Protein AF-A0A0D2MAW8-F1 (afdb_monomer_lite)

Radius of gyration: 18.27 Å; chains: 1; bounding box: 45×29×44 Å

Organism: Hypholoma sublateritium (strain FD-334 SS-4) (NCBI:txid945553)

Sequence (175 aa):
NHPIYQLLKKHWTTTLSINALGRALLVPFVFAPLSPFTEAQITQFVQYEYSNFDWTKMYVPTDLHNCRFPVAELETNPKCHNYGYGRCINLTWNTLRKFVETVLTQHYTGGDAQVCGDPWLAAFCTEMQSPLGGNIAKVPTVTTLAGAIDAMTMCIHIAAPQHTAVNYLQQYYMT

InterPro domains:
  IPR000907 Lipoxygenase [PTHR11771] (2-173)
  IPR013819 Lipoxygenase, C-terminal [PF00305] (2-173)
  IPR013819 Lipoxygenase, C-terminal [PS51393] (1-175)
  IPR036226 Lipoxigenase, C-terminal domain superfamily [SSF48484] (1-174)

Structure (mmCIF, N/CA/C/O backbone):
data_AF-A0A0D2MAW8-F1
#
_entry.id   AF-A0A0D2MAW8-F1
#
loop_
_atom_site.group_PDB
_atom_site.id
_atom_site.type_symbol
_atom_site.label_atom_id
_atom_site.label_alt_id
_atom_site.label_comp_id
_atom_site.label_asym_id
_atom_site.label_entity_id
_atom_site.label_seq_id
_atom_site.pdbx_PDB_ins_code
_atom_site.Cartn_x
_atom_site.Cartn_y
_atom_site.Cartn_z
_atom_site.occupancy
_atom_site.B_iso_or_equiv
_atom_site.auth_seq_id
_atom_site.auth_comp_id
_atom_site.auth_asym_id
_atom_site.auth_atom_id
_atom_site.pdbx_PDB_model_num
ATOM 1 N N . ASN A 1 1 ? 3.679 -6.523 22.678 1.00 87.81 1 ASN A N 1
ATOM 2 C CA . ASN A 1 1 ? 2.585 -7.420 22.225 1.00 87.81 1 ASN A CA 1
ATOM 3 C C . ASN A 1 1 ? 1.450 -6.671 21.529 1.00 87.81 1 ASN A C 1
ATOM 5 O O . ASN A 1 1 ? 0.297 -7.033 21.701 1.00 87.81 1 ASN A O 1
ATOM 9 N N . HIS A 1 2 ? 1.757 -5.656 20.717 1.00 97.44 2 HIS A N 1
ATOM 10 C CA . HIS A 1 2 ? 0.727 -4.877 20.028 1.00 97.44 2 HIS A CA 1
ATOM 11 C C . HIS A 1 2 ? 0.028 -5.720 18.940 1.00 97.44 2 HIS A C 1
ATOM 13 O O . HIS A 1 2 ? 0.744 -6.413 18.207 1.00 97.44 2 HIS A O 1
ATOM 19 N N . PRO A 1 3 ? -1.312 -5.674 18.788 1.00 96.81 3 PRO A N 1
ATOM 20 C CA . PRO A 1 3 ? -2.036 -6.502 17.817 1.00 96.81 3 PRO A CA 1
ATOM 21 C C . PRO A 1 3 ? -1.573 -6.261 16.376 1.00 96.81 3 PRO A C 1
ATOM 23 O O . PRO A 1 3 ? -1.273 -7.213 15.659 1.00 96.81 3 PRO A O 1
ATOM 26 N N . ILE A 1 4 ? -1.384 -4.996 15.986 1.00 97.50 4 ILE A N 1
ATOM 27 C CA . ILE A 1 4 ? -0.863 -4.636 14.656 1.00 97.50 4 ILE A CA 1
ATOM 28 C C . ILE A 1 4 ? 0.533 -5.227 14.404 1.00 97.50 4 ILE A C 1
ATOM 30 O O . ILE A 1 4 ? 0.793 -5.772 13.335 1.00 97.50 4 ILE A O 1
ATOM 34 N N . TYR A 1 5 ? 1.431 -5.199 15.392 1.00 97.69 5 TYR A N 1
ATOM 35 C CA . TYR A 1 5 ? 2.762 -5.791 15.232 1.00 97.69 5 TYR A CA 1
ATOM 36 C C . TYR A 1 5 ? 2.685 -7.312 15.031 1.00 97.69 5 TYR A C 1
ATOM 38 O O . TYR A 1 5 ? 3.380 -7.862 14.178 1.00 97.69 5 TYR A O 1
ATOM 46 N N . GLN A 1 6 ? 1.829 -8.003 15.792 1.00 97.44 6 GLN A N 1
ATOM 47 C CA . GLN A 1 6 ? 1.651 -9.452 15.649 1.00 97.44 6 GLN A CA 1
ATOM 48 C C . GLN A 1 6 ? 1.061 -9.826 14.286 1.00 97.44 6 GLN A C 1
ATOM 50 O O . GLN A 1 6 ? 1.488 -10.827 13.708 1.00 97.44 6 GLN A O 1
ATOM 55 N N . LEU A 1 7 ? 0.134 -9.008 13.780 1.00 97.69 7 LEU A N 1
ATOM 56 C CA . LEU A 1 7 ? -0.455 -9.146 12.452 1.00 97.69 7 LEU A CA 1
ATOM 57 C C . LEU A 1 7 ? 0.605 -8.997 11.350 1.00 97.69 7 LEU A C 1
ATOM 59 O O . LEU A 1 7 ? 0.672 -9.832 10.454 1.00 97.69 7 LEU A O 1
ATOM 63 N N . LEU A 1 8 ? 1.465 -7.975 11.429 1.00 97.62 8 LEU A N 1
ATOM 64 C CA . LEU A 1 8 ? 2.370 -7.621 10.331 1.00 97.62 8 LEU A CA 1
ATOM 65 C C . LEU A 1 8 ? 3.713 -8.357 10.331 1.00 97.62 8 LEU A C 1
ATOM 67 O O . LEU A 1 8 ? 4.239 -8.650 9.260 1.00 97.62 8 LEU A O 1
ATOM 71 N N . LYS A 1 9 ? 4.282 -8.691 11.498 1.00 96.50 9 LYS A N 1
ATOM 72 C CA . LYS A 1 9 ? 5.693 -9.124 11.608 1.00 96.50 9 LYS A CA 1
ATOM 73 C C . LYS A 1 9 ? 6.083 -10.282 10.683 1.00 96.50 9 LYS A C 1
ATOM 75 O O . LYS A 1 9 ? 7.205 -10.318 10.191 1.00 96.50 9 LYS A O 1
ATOM 80 N N . LYS A 1 10 ? 5.172 -11.233 10.439 1.00 95.62 10 LYS A N 1
ATOM 81 C CA . LYS A 1 10 ? 5.455 -12.397 9.586 1.00 95.62 10 LYS A CA 1
ATOM 82 C C . LYS A 1 10 ? 5.596 -12.008 8.114 1.00 95.62 10 LYS A C 1
ATOM 84 O O . LYS A 1 10 ? 6.397 -12.628 7.420 1.00 95.62 10 LYS A O 1
ATOM 89 N N . HIS A 1 11 ? 4.893 -10.967 7.670 1.00 95.94 11 HIS A N 1
ATOM 90 C CA . HIS A 1 11 ? 4.940 -10.464 6.295 1.00 95.94 11 HIS A CA 1
ATOM 91 C C . HIS A 1 11 ? 6.240 -9.719 5.968 1.00 95.94 11 HIS A C 1
ATOM 93 O O . HIS A 1 11 ? 6.522 -9.484 4.801 1.00 95.94 11 HIS A O 1
ATOM 99 N N . TRP A 1 12 ? 7.046 -9.378 6.978 1.00 94.50 12 TRP A N 1
ATOM 100 C CA . TRP A 1 12 ? 8.330 -8.687 6.807 1.00 94.50 12 TRP A CA 1
ATOM 101 C C . TRP A 1 12 ? 9.545 -9.572 7.090 1.00 94.50 12 TRP A C 1
ATOM 103 O O . TRP A 1 12 ? 10.682 -9.095 7.164 1.00 94.50 12 TRP A O 1
ATOM 113 N N . THR A 1 13 ? 9.318 -10.875 7.265 1.00 92.44 13 THR A N 1
ATOM 114 C CA . THR A 1 13 ? 10.396 -11.848 7.447 1.00 92.44 13 THR A CA 1
ATOM 115 C C . THR A 1 13 ? 11.327 -11.769 6.236 1.00 92.44 13 THR A C 1
ATOM 117 O O . THR A 1 13 ? 10.869 -11.872 5.106 1.00 92.44 13 THR A O 1
ATOM 120 N N . THR A 1 14 ? 12.629 -11.569 6.456 1.00 90.69 14 THR A N 1
ATOM 121 C CA . THR A 1 14 ? 13.685 -11.393 5.425 1.00 90.69 14 THR A CA 1
ATOM 122 C C . THR A 1 14 ? 13.643 -10.119 4.563 1.00 90.69 14 THR A C 1
ATOM 124 O O . THR A 1 14 ? 14.603 -9.863 3.831 1.00 90.69 14 THR A O 1
ATOM 127 N N . THR A 1 15 ? 12.622 -9.261 4.680 1.00 93.31 15 THR A N 1
ATOM 128 C CA . THR A 1 15 ? 12.504 -8.043 3.850 1.00 93.31 15 THR A CA 1
ATOM 129 C C . THR A 1 15 ? 13.692 -7.091 4.032 1.00 93.31 15 THR A C 1
ATOM 131 O O . THR A 1 15 ? 14.221 -6.551 3.065 1.00 93.31 15 THR A O 1
ATOM 134 N N . LEU A 1 16 ? 14.185 -6.910 5.261 1.00 92.81 16 LEU A N 1
ATOM 135 C CA . LEU A 1 16 ? 15.322 -6.013 5.510 1.00 92.81 16 LEU A CA 1
ATOM 136 C C . LEU A 1 16 ? 16.629 -6.527 4.895 1.00 92.81 16 LEU A C 1
ATOM 138 O O . LEU A 1 16 ? 17.383 -5.741 4.321 1.00 92.81 16 LEU A O 1
ATOM 142 N N . SER A 1 17 ? 16.888 -7.835 4.981 1.00 92.75 17 SER A N 1
ATOM 143 C CA . SER A 1 17 ? 18.091 -8.440 4.404 1.00 92.75 17 SER A CA 1
ATOM 144 C C . SER A 1 17 ? 18.084 -8.363 2.880 1.00 92.75 17 SER A C 1
ATOM 146 O O . SER A 1 17 ? 19.100 -7.996 2.292 1.00 92.75 17 SER A O 1
ATOM 148 N N . ILE A 1 18 ? 16.942 -8.628 2.233 1.00 91.50 18 ILE A N 1
ATOM 149 C CA . ILE A 1 18 ? 16.863 -8.543 0.770 1.00 91.50 18 ILE A CA 1
ATOM 150 C C . ILE A 1 18 ? 16.935 -7.088 0.284 1.00 91.50 18 ILE A C 1
ATOM 152 O O . ILE A 1 18 ? 17.604 -6.818 -0.708 1.00 91.50 18 ILE A O 1
ATOM 156 N N . ASN A 1 19 ? 16.381 -6.125 1.032 1.00 92.56 19 ASN A N 1
ATOM 157 C CA . ASN A 1 19 ? 16.527 -4.699 0.721 1.00 92.56 19 ASN A CA 1
ATOM 158 C C . ASN A 1 19 ? 17.983 -4.222 0.844 1.00 92.56 19 ASN A C 1
ATOM 160 O O . ASN A 1 19 ? 18.432 -3.395 0.050 1.00 92.56 19 ASN A O 1
ATOM 164 N N . ALA A 1 20 ? 18.733 -4.727 1.830 1.00 93.50 20 ALA A N 1
ATOM 165 C CA . ALA A 1 20 ? 20.159 -4.432 1.960 1.00 93.50 20 ALA A CA 1
ATOM 166 C C . ALA A 1 20 ? 20.958 -4.969 0.761 1.00 93.50 20 ALA A C 1
ATOM 168 O O . ALA A 1 20 ? 21.764 -4.232 0.194 1.00 93.50 20 ALA A O 1
ATOM 169 N N . LEU A 1 21 ? 20.675 -6.203 0.325 1.00 91.75 21 LEU A N 1
ATOM 170 C CA . LEU A 1 21 ? 21.258 -6.776 -0.893 1.00 91.75 21 LEU A CA 1
ATOM 171 C C . LEU A 1 21 ? 20.854 -5.990 -2.148 1.00 91.75 21 LEU A C 1
ATOM 173 O O . LEU A 1 21 ? 21.695 -5.742 -3.005 1.00 91.75 21 LEU A O 1
ATOM 177 N N . GLY A 1 22 ? 19.602 -5.537 -2.242 1.00 89.81 22 GLY A N 1
ATOM 178 C CA . GLY A 1 22 ? 19.127 -4.714 -3.354 1.00 89.81 22 GLY A CA 1
ATOM 179 C C . GLY A 1 22 ? 19.917 -3.412 -3.512 1.00 89.81 22 GLY A C 1
ATOM 180 O O . GLY A 1 22 ? 20.327 -3.075 -4.621 1.00 89.81 22 GLY A O 1
ATOM 181 N N . ARG A 1 23 ? 20.203 -2.721 -2.399 1.00 91.75 23 ARG A N 1
ATOM 182 C CA . ARG A 1 23 ? 21.037 -1.505 -2.401 1.00 91.75 23 ARG A CA 1
ATOM 183 C C . ARG A 1 23 ? 22.501 -1.790 -2.727 1.00 91.75 23 ARG A C 1
ATOM 185 O O . ARG A 1 23 ? 23.112 -1.022 -3.456 1.00 91.75 23 ARG A O 1
ATOM 192 N N . ALA A 1 24 ? 23.062 -2.860 -2.165 1.00 91.12 24 ALA A N 1
ATOM 193 C CA . ALA A 1 24 ? 24.482 -3.169 -2.315 1.00 91.12 24 ALA A CA 1
ATOM 194 C C . ALA A 1 24 ? 24.829 -3.779 -3.681 1.00 91.12 24 ALA A C 1
ATOM 196 O O . ALA A 1 24 ? 25.948 -3.603 -4.152 1.00 91.12 24 ALA A O 1
ATOM 197 N N . LEU A 1 25 ? 23.895 -4.519 -4.288 1.00 90.81 25 LEU A N 1
ATOM 198 C CA . LEU A 1 25 ? 24.153 -5.321 -5.483 1.00 90.81 25 LEU A CA 1
ATOM 199 C C . LEU A 1 25 ? 23.262 -4.945 -6.667 1.00 90.81 25 LEU A C 1
ATOM 201 O O . LEU A 1 25 ? 23.777 -4.609 -7.731 1.00 90.81 25 LEU A O 1
ATOM 205 N N . LEU A 1 26 ? 21.936 -4.996 -6.505 1.00 87.38 26 LEU A N 1
ATOM 206 C CA . LEU A 1 26 ? 21.020 -4.910 -7.649 1.00 87.38 26 LEU A CA 1
ATOM 207 C C . LEU A 1 26 ? 21.069 -3.548 -8.346 1.00 87.38 26 LEU A C 1
ATOM 209 O O . LEU A 1 26 ? 21.195 -3.502 -9.565 1.00 87.38 26 LEU A O 1
ATOM 213 N N . VAL A 1 27 ? 20.986 -2.442 -7.603 1.00 85.19 27 VAL A N 1
ATOM 214 C CA . VAL A 1 27 ? 20.992 -1.096 -8.206 1.00 85.19 27 VAL A CA 1
ATOM 215 C C . VAL A 1 27 ? 22.296 -0.803 -8.967 1.00 85.19 27 VAL A C 1
ATOM 217 O O . VAL A 1 27 ? 22.212 -0.562 -10.175 1.00 85.19 27 VAL A O 1
ATOM 220 N N . PRO A 1 28 ? 23.486 -0.874 -8.340 1.00 86.88 28 PRO A N 1
ATOM 221 C CA . PRO A 1 28 ? 24.727 -0.482 -9.010 1.00 86.88 28 PRO A CA 1
ATOM 222 C C . PRO A 1 28 ? 25.228 -1.498 -10.046 1.00 86.88 28 PRO A C 1
ATOM 224 O O . PRO A 1 28 ? 25.771 -1.098 -11.072 1.00 86.88 28 PRO A O 1
ATOM 227 N N . PHE A 1 29 ? 25.061 -2.806 -9.813 1.00 89.19 29 PHE A N 1
ATOM 228 C CA . PHE A 1 29 ? 25.723 -3.833 -10.634 1.00 89.19 29 PHE A CA 1
ATOM 229 C C . PHE A 1 29 ? 24.788 -4.608 -11.565 1.00 89.19 29 PHE A C 1
ATOM 231 O O . PHE A 1 29 ? 25.279 -5.327 -12.432 1.00 89.19 29 PHE A O 1
ATOM 238 N N . VAL A 1 30 ? 23.466 -4.477 -11.415 1.00 88.06 30 VAL A N 1
ATOM 239 C CA . VAL A 1 30 ? 22.492 -5.142 -12.299 1.00 88.06 30 VAL A CA 1
ATOM 240 C C . VAL A 1 30 ? 21.666 -4.118 -13.066 1.00 88.06 30 VAL A C 1
ATOM 242 O O . VAL A 1 30 ? 21.679 -4.123 -14.292 1.00 88.06 30 VAL A O 1
ATOM 245 N N . PHE A 1 31 ? 20.987 -3.196 -12.381 1.00 85.44 31 PHE A N 1
ATOM 246 C CA . PHE A 1 31 ? 20.115 -2.229 -13.046 1.00 85.44 31 PHE A CA 1
ATOM 247 C C . PHE A 1 31 ? 20.887 -1.160 -13.811 1.00 85.44 31 PHE A C 1
ATOM 249 O O . PHE A 1 31 ? 20.542 -0.901 -14.960 1.00 85.44 31 PHE A O 1
ATOM 256 N N . ALA A 1 32 ? 21.927 -0.557 -13.226 1.00 85.81 32 ALA A N 1
ATOM 257 C CA . ALA A 1 32 ? 22.688 0.478 -13.925 1.00 85.81 32 ALA A CA 1
ATOM 258 C C . ALA A 1 32 ? 23.340 -0.022 -15.235 1.00 85.81 32 ALA A C 1
ATOM 260 O O . ALA A 1 32 ? 23.223 0.682 -16.233 1.00 85.81 32 ALA A O 1
ATOM 261 N N . PRO A 1 33 ? 23.932 -1.234 -15.308 1.00 89.50 33 PRO A N 1
ATOM 262 C CA . PRO A 1 33 ? 24.470 -1.753 -16.570 1.00 89.50 33 PRO A CA 1
ATOM 263 C C . PRO A 1 33 ? 23.416 -2.180 -17.602 1.00 89.50 33 PRO A C 1
ATOM 265 O O . PRO A 1 33 ? 23.702 -2.166 -18.796 1.00 89.50 33 PRO A O 1
ATOM 268 N N . LEU A 1 34 ? 22.222 -2.599 -17.164 1.00 89.75 34 LEU A N 1
ATOM 269 C CA . LEU A 1 34 ? 21.138 -3.051 -18.053 1.00 89.75 34 LEU A CA 1
ATOM 270 C C . LEU A 1 34 ? 20.211 -1.915 -18.508 1.00 89.75 34 LEU A C 1
ATOM 272 O O . LEU A 1 34 ? 19.399 -2.095 -19.415 1.00 89.75 34 LEU A O 1
ATOM 276 N N . SER A 1 35 ? 20.305 -0.757 -17.864 1.00 89.44 35 SER A N 1
ATOM 277 C CA . SER A 1 35 ? 19.483 0.413 -18.137 1.00 89.44 35 SER A CA 1
ATOM 278 C C . SER A 1 35 ? 20.166 1.344 -19.142 1.00 89.44 35 SER A C 1
ATOM 280 O O . SER A 1 35 ? 21.380 1.528 -19.082 1.00 89.44 35 SER A O 1
ATOM 282 N N . PRO A 1 36 ? 19.412 2.019 -20.028 1.00 93.00 36 PRO A N 1
ATOM 283 C CA . PRO A 1 36 ? 19.959 3.103 -20.845 1.00 93.00 36 PRO A CA 1
ATOM 284 C C . PRO A 1 36 ? 20.260 4.378 -20.030 1.00 93.00 36 PRO A C 1
ATOM 286 O O . PRO A 1 36 ? 20.781 5.347 -20.580 1.00 93.00 36 PRO A O 1
ATOM 289 N N . PHE A 1 37 ? 19.902 4.408 -18.741 1.00 92.56 37 PHE A N 1
ATOM 290 C CA . PHE A 1 37 ? 20.096 5.542 -17.840 1.00 92.56 37 PHE A CA 1
ATOM 291 C C . PHE A 1 37 ? 21.334 5.374 -16.960 1.00 92.56 37 PHE A C 1
ATOM 293 O O . PHE A 1 37 ? 21.699 4.266 -16.575 1.00 92.56 37 PHE A O 1
ATOM 300 N N . THR A 1 38 ? 21.935 6.495 -16.560 1.00 91.06 38 THR A N 1
ATOM 301 C CA . THR A 1 38 ? 23.021 6.485 -15.572 1.00 91.06 38 THR A CA 1
ATOM 302 C C . THR A 1 38 ? 22.505 6.100 -14.183 1.00 91.06 38 THR A C 1
ATOM 304 O O . THR A 1 38 ? 21.333 6.302 -13.859 1.00 91.06 38 THR A O 1
ATOM 307 N N . GLU A 1 39 ? 23.389 5.614 -13.310 1.00 89.00 39 GLU A N 1
ATOM 308 C CA . GLU A 1 39 ? 23.045 5.306 -11.913 1.00 89.00 39 GLU A CA 1
ATOM 309 C C . GLU A 1 39 ? 22.430 6.513 -11.178 1.00 89.00 39 GLU A C 1
ATOM 311 O O . GLU A 1 39 ? 21.470 6.365 -10.418 1.00 89.00 39 GLU A O 1
ATOM 316 N N . ALA A 1 40 ? 22.921 7.726 -11.457 1.00 91.56 40 ALA A N 1
ATOM 317 C CA . ALA A 1 40 ? 22.375 8.959 -10.896 1.00 91.56 40 ALA A CA 1
ATOM 318 C C . ALA A 1 40 ? 20.927 9.211 -11.352 1.00 91.56 40 ALA A C 1
ATOM 320 O O . ALA A 1 40 ? 20.083 9.576 -10.536 1.00 91.56 40 ALA A O 1
ATOM 321 N N . GLN A 1 41 ? 20.618 8.967 -12.630 1.00 94.31 41 GLN A N 1
ATOM 322 C CA . GLN A 1 41 ? 19.259 9.096 -13.167 1.00 94.31 41 GLN A CA 1
ATOM 323 C C . GLN A 1 41 ? 18.314 8.033 -12.596 1.00 94.31 41 GLN A C 1
ATOM 325 O O . GLN A 1 41 ? 17.187 8.358 -12.231 1.00 94.31 41 GLN A O 1
ATOM 330 N N . ILE A 1 42 ? 18.774 6.785 -12.461 1.00 92.25 42 ILE A N 1
ATOM 331 C CA . ILE A 1 42 ? 17.999 5.706 -11.825 1.00 92.25 42 ILE A CA 1
ATOM 332 C C . ILE A 1 42 ? 17.691 6.073 -10.372 1.00 92.25 42 ILE A C 1
ATOM 334 O O . ILE A 1 42 ? 16.546 5.980 -9.934 1.00 92.25 42 ILE A O 1
ATOM 338 N N . THR A 1 43 ? 18.695 6.544 -9.632 1.00 91.88 43 THR A N 1
ATOM 339 C CA . THR A 1 43 ? 18.530 6.971 -8.239 1.00 91.88 43 THR A CA 1
ATOM 340 C C . THR A 1 43 ? 17.550 8.136 -8.127 1.00 91.88 43 THR A C 1
ATOM 342 O O . THR A 1 43 ? 16.666 8.107 -7.274 1.00 91.88 43 THR A O 1
ATOM 345 N N . GLN A 1 44 ? 17.654 9.133 -9.011 1.00 95.50 44 GLN A N 1
ATOM 346 C CA . GLN A 1 44 ? 16.726 10.263 -9.057 1.00 95.50 44 GLN A CA 1
ATOM 347 C C . GLN A 1 44 ? 15.291 9.812 -9.354 1.00 95.50 44 GLN A C 1
ATOM 349 O O . GLN A 1 44 ? 14.357 10.299 -8.721 1.00 95.50 44 GLN A O 1
ATOM 354 N N . PHE A 1 45 ? 15.110 8.869 -10.280 1.00 94.62 45 PHE A N 1
ATOM 355 C CA . PHE A 1 45 ? 13.802 8.300 -10.591 1.00 94.62 45 PHE A CA 1
ATOM 356 C C . PHE A 1 45 ? 13.205 7.573 -9.380 1.00 94.62 45 PHE A C 1
ATOM 358 O O . PHE A 1 45 ? 12.080 7.861 -8.985 1.00 94.62 45 PHE A O 1
ATOM 365 N N . VAL A 1 46 ? 13.977 6.705 -8.717 1.00 93.75 46 VAL A N 1
ATOM 366 C CA . VAL A 1 46 ? 13.526 6.001 -7.503 1.00 93.75 46 VAL A CA 1
ATOM 367 C C . VAL A 1 46 ? 13.170 6.985 -6.386 1.00 93.75 46 VAL A C 1
ATOM 369 O O . VAL A 1 46 ? 12.153 6.808 -5.720 1.00 93.75 46 VAL A O 1
ATOM 372 N N . GLN A 1 47 ? 13.969 8.037 -6.188 1.00 95.06 47 GLN A N 1
ATOM 373 C CA . GLN A 1 47 ? 13.666 9.093 -5.217 1.00 95.06 47 GLN A CA 1
ATOM 374 C C . GLN A 1 47 ? 12.372 9.830 -5.566 1.00 95.06 47 GLN A C 1
ATOM 376 O O . GLN A 1 47 ? 11.549 10.061 -4.683 1.00 95.06 47 GLN A O 1
ATOM 381 N N . TYR A 1 48 ? 12.167 10.165 -6.842 1.00 96.75 48 TYR A N 1
ATOM 382 C CA . TYR A 1 48 ? 10.939 10.799 -7.307 1.00 96.75 48 TYR A CA 1
ATOM 383 C C . TYR A 1 48 ? 9.713 9.922 -7.028 1.00 96.75 48 TYR A C 1
ATOM 385 O O . TYR A 1 48 ? 8.750 10.411 -6.438 1.00 96.75 48 TYR A O 1
ATOM 393 N N . GLU A 1 49 ? 9.758 8.637 -7.387 1.00 96.19 49 GLU A N 1
ATOM 394 C CA . GLU A 1 49 ? 8.664 7.693 -7.129 1.00 96.19 49 GLU A CA 1
ATOM 395 C C . GLU A 1 49 ? 8.397 7.542 -5.625 1.00 96.19 49 GLU A C 1
ATOM 397 O O . GLU A 1 49 ? 7.251 7.629 -5.186 1.00 96.19 49 GLU A O 1
ATOM 402 N N . TYR A 1 50 ? 9.450 7.418 -4.808 1.00 95.81 50 TYR A N 1
ATOM 403 C CA . TYR A 1 50 ? 9.329 7.330 -3.351 1.00 95.81 50 TYR A CA 1
ATOM 404 C C . TYR A 1 50 ? 8.658 8.573 -2.750 1.00 95.81 50 TYR A C 1
ATOM 406 O O . TYR A 1 50 ? 7.717 8.458 -1.968 1.00 95.81 50 TYR A O 1
ATOM 414 N N . SER A 1 51 ? 9.106 9.772 -3.136 1.00 95.00 51 SER A N 1
ATOM 415 C CA . SER A 1 51 ? 8.557 11.037 -2.632 1.00 95.00 51 SER A CA 1
ATOM 416 C C . SER A 1 51 ? 7.138 11.325 -3.126 1.00 95.00 51 SER A C 1
ATOM 418 O O . SER A 1 51 ? 6.397 12.058 -2.468 1.00 95.00 51 SER A O 1
ATOM 420 N N . ASN A 1 52 ? 6.738 10.773 -4.275 1.00 95.38 52 ASN A N 1
ATOM 421 C CA . ASN A 1 52 ? 5.404 10.983 -4.833 1.00 95.38 52 ASN A CA 1
ATOM 422 C C . ASN A 1 52 ? 4.395 9.897 -4.458 1.00 95.38 52 ASN A C 1
ATOM 424 O O . ASN A 1 52 ? 3.192 10.159 -4.604 1.00 95.38 52 ASN A O 1
ATOM 428 N N . PHE A 1 53 ? 4.855 8.761 -3.925 1.00 95.62 53 PHE A N 1
ATOM 429 C CA . PHE A 1 53 ? 4.021 7.641 -3.506 1.00 95.62 53 PHE A CA 1
ATOM 430 C C . PHE A 1 53 ? 2.893 8.102 -2.575 1.00 95.62 53 PHE A C 1
ATOM 432 O O . PHE A 1 53 ? 3.115 8.650 -1.494 1.00 95.62 53 PHE A O 1
ATOM 439 N N . ASP A 1 54 ? 1.656 7.895 -3.021 1.00 96.12 54 ASP A N 1
ATOM 440 C CA . ASP A 1 54 ? 0.445 8.284 -2.306 1.00 96.12 54 ASP A CA 1
ATOM 441 C C . ASP A 1 54 ? -0.234 7.031 -1.756 1.00 96.12 54 ASP A C 1
ATOM 443 O O . ASP A 1 54 ? -0.903 6.295 -2.481 1.00 96.12 54 ASP A O 1
ATOM 447 N N . TRP A 1 55 ? -0.029 6.781 -0.462 1.00 95.31 55 TRP A N 1
ATOM 448 C CA . TRP A 1 55 ? -0.365 5.512 0.183 1.00 95.31 55 TRP A CA 1
ATOM 449 C C . TRP A 1 55 ? -1.823 5.101 -0.039 1.00 95.31 55 TRP A C 1
ATOM 451 O O . TRP A 1 55 ? -2.108 3.956 -0.381 1.00 95.31 55 TRP A O 1
ATOM 461 N N . THR A 1 56 ? -2.746 6.052 0.111 1.00 96.31 56 THR A N 1
ATOM 462 C CA . THR A 1 56 ? -4.189 5.793 -0.004 1.00 96.31 56 THR A CA 1
ATOM 463 C C . THR A 1 56 ? -4.670 5.706 -1.449 1.00 96.31 56 THR A C 1
ATOM 465 O O . THR A 1 56 ? -5.598 4.948 -1.742 1.00 96.31 56 THR A O 1
ATOM 468 N N . LYS A 1 57 ? -4.025 6.427 -2.379 1.00 97.19 57 LYS A N 1
ATOM 469 C CA . LYS A 1 57 ? -4.335 6.293 -3.811 1.00 97.19 57 LYS A CA 1
ATOM 470 C C . LYS A 1 57 ? -3.887 4.963 -4.388 1.00 97.19 57 LYS A C 1
ATOM 472 O O . LYS A 1 57 ? -4.492 4.521 -5.356 1.00 97.19 57 LYS A O 1
ATOM 477 N N . MET A 1 58 ? -2.890 4.337 -3.769 1.00 97.44 58 MET A N 1
ATOM 478 C CA . MET A 1 58 ? -2.396 3.018 -4.150 1.00 97.44 58 MET A CA 1
ATOM 479 C C . MET A 1 58 ? -3.180 1.861 -3.512 1.00 97.44 58 MET A C 1
ATOM 481 O O . MET A 1 58 ? -2.873 0.703 -3.783 1.00 97.44 58 MET A O 1
ATOM 485 N N . TYR A 1 59 ? -4.206 2.124 -2.692 1.00 98.44 59 TYR A N 1
ATOM 486 C CA . TYR A 1 59 ? -5.137 1.064 -2.291 1.00 98.44 59 TYR A CA 1
ATOM 487 C C . TYR A 1 59 ? -5.795 0.481 -3.535 1.00 98.44 59 TYR A C 1
ATOM 489 O O . TYR A 1 59 ? -6.282 1.236 -4.372 1.00 98.44 59 TYR A O 1
ATOM 497 N N . VAL A 1 60 ? -5.862 -0.848 -3.636 1.00 98.38 60 VAL A N 1
ATOM 498 C CA . VAL A 1 60 ? -6.283 -1.536 -4.870 1.00 98.38 60 VAL A CA 1
ATOM 499 C C . VAL A 1 60 ? -7.583 -0.979 -5.475 1.00 98.38 60 VAL A C 1
ATOM 501 O O . VAL A 1 60 ? -7.584 -0.688 -6.670 1.00 98.38 60 VAL A O 1
ATOM 504 N N . PRO A 1 61 ? -8.679 -0.761 -4.718 1.00 98.06 61 PRO A N 1
ATOM 505 C CA . PRO A 1 61 ? -9.897 -0.198 -5.301 1.00 98.06 61 PRO A CA 1
ATOM 506 C C . PRO A 1 61 ? -9.708 1.222 -5.853 1.00 98.06 61 PRO A C 1
ATOM 508 O O . PRO A 1 61 ? -10.265 1.559 -6.900 1.00 98.06 61 PRO A O 1
ATOM 511 N N . THR A 1 62 ? -8.920 2.045 -5.158 1.00 98.25 62 THR A N 1
ATOM 512 C CA . THR A 1 62 ? -8.632 3.435 -5.530 1.00 98.25 62 THR A CA 1
ATOM 513 C C . THR A 1 62 ? -7.726 3.501 -6.755 1.00 98.25 62 THR A C 1
ATOM 515 O O . THR A 1 62 ? -8.018 4.249 -7.687 1.00 98.25 62 THR A O 1
ATOM 518 N N . ASP A 1 63 ? -6.669 2.692 -6.780 1.00 98.06 63 ASP A N 1
ATOM 519 C CA . ASP A 1 63 ? -5.722 2.595 -7.889 1.00 98.06 63 ASP A CA 1
ATOM 520 C C . ASP A 1 63 ? -6.436 2.151 -9.170 1.00 98.06 63 ASP A C 1
ATOM 522 O O . ASP A 1 63 ? -6.416 2.850 -10.182 1.00 98.06 63 ASP A O 1
ATOM 526 N N . LEU A 1 64 ? -7.210 1.063 -9.091 1.00 97.94 64 LEU A N 1
ATOM 527 C CA . LEU A 1 64 ? -7.998 0.560 -10.216 1.00 97.94 64 LEU A CA 1
ATOM 528 C C . LEU A 1 64 ? -8.978 1.612 -10.752 1.00 97.94 64 LEU A C 1
ATOM 530 O O . LEU A 1 64 ? -9.066 1.818 -11.966 1.00 97.94 64 LEU A O 1
ATOM 534 N N . HIS A 1 65 ? -9.673 2.331 -9.868 1.00 97.25 65 HIS A N 1
ATOM 535 C CA . HIS A 1 65 ? -10.539 3.437 -10.270 1.00 97.25 65 HIS A CA 1
ATOM 536 C C . HIS A 1 65 ? -9.757 4.555 -10.986 1.00 97.25 65 HIS A C 1
ATOM 538 O O . HIS A 1 65 ? -10.169 5.007 -12.060 1.00 97.25 65 HIS A O 1
ATOM 544 N N . ASN A 1 66 ? -8.617 4.977 -10.434 1.00 97.00 66 ASN A N 1
ATOM 545 C CA . ASN A 1 66 ? -7.774 6.030 -11.008 1.00 97.00 66 ASN A CA 1
ATOM 546 C C . ASN A 1 66 ? -7.201 5.630 -12.376 1.00 97.00 66 ASN A C 1
ATOM 548 O O . ASN A 1 66 ? -7.146 6.458 -13.286 1.00 97.00 66 ASN A O 1
ATOM 552 N N . CYS A 1 67 ? -6.891 4.346 -12.562 1.00 95.00 67 CYS A N 1
ATOM 553 C CA . CYS A 1 67 ? -6.489 3.751 -13.835 1.00 95.00 67 CYS A CA 1
ATOM 554 C C . CYS A 1 67 ? -7.651 3.521 -14.820 1.00 95.00 67 CYS A C 1
ATOM 556 O O . CYS A 1 67 ? -7.432 2.945 -15.882 1.00 95.00 67 CYS A O 1
ATOM 558 N N . ARG A 1 68 ? -8.873 3.989 -14.518 1.00 95.50 68 ARG A N 1
ATOM 559 C CA . ARG A 1 68 ? -10.090 3.859 -15.354 1.00 95.50 68 ARG A CA 1
ATOM 560 C C . ARG A 1 68 ? -10.674 2.438 -15.448 1.00 95.50 68 ARG A C 1
ATOM 562 O O . ARG A 1 68 ? -11.448 2.133 -16.364 1.00 95.50 68 ARG A O 1
ATOM 569 N N . PHE A 1 69 ? -10.401 1.613 -14.439 1.00 96.25 69 PHE A N 1
ATOM 570 C CA . PHE A 1 69 ? -10.957 0.271 -14.2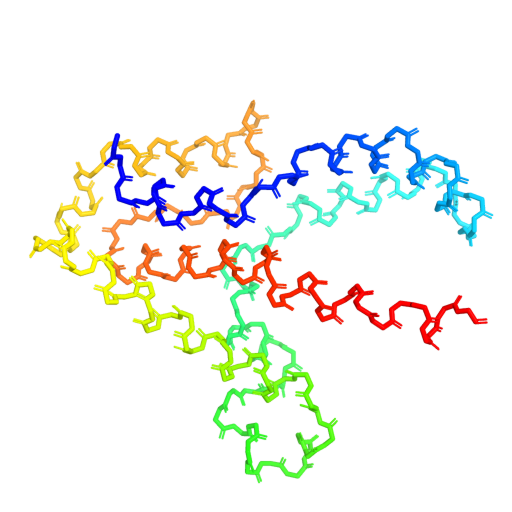35 1.00 96.25 69 PHE A CA 1
ATOM 571 C C . PHE A 1 69 ? -11.727 0.191 -12.904 1.00 96.25 69 PHE A C 1
ATOM 573 O O . PHE A 1 69 ? -11.288 -0.487 -11.978 1.00 96.25 69 PHE A O 1
ATOM 580 N N . PRO A 1 70 ? -12.868 0.888 -12.754 1.00 95.62 70 PRO A N 1
ATOM 581 C CA . PRO A 1 70 ? -13.605 0.885 -11.493 1.00 95.62 70 PRO A CA 1
ATOM 582 C C . PRO A 1 70 ? -14.040 -0.535 -11.102 1.00 95.62 70 PRO A C 1
ATOM 584 O O . PRO A 1 70 ? -14.482 -1.320 -11.942 1.00 95.62 70 PRO A O 1
ATOM 587 N N . VAL A 1 71 ? -13.954 -0.854 -9.807 1.00 96.12 71 VAL A N 1
ATOM 588 C CA . VAL A 1 71 ? -14.157 -2.220 -9.286 1.00 96.12 71 VAL A CA 1
ATOM 589 C C . VAL A 1 71 ? -15.510 -2.837 -9.655 1.00 96.12 71 VAL A C 1
ATOM 591 O O . VAL A 1 71 ? -15.582 -4.036 -9.911 1.00 96.12 71 VAL A O 1
ATOM 594 N N . ALA A 1 72 ? -16.567 -2.023 -9.747 1.00 95.25 72 ALA A N 1
ATOM 595 C CA . ALA A 1 72 ? -17.918 -2.464 -10.108 1.00 95.25 72 ALA A CA 1
ATOM 596 C C . ALA A 1 72 ? -18.036 -2.964 -11.562 1.00 95.25 72 ALA A C 1
ATOM 598 O O . ALA A 1 72 ? -18.965 -3.697 -11.893 1.00 95.25 72 ALA A O 1
ATOM 599 N N . GLU A 1 73 ? -17.095 -2.580 -12.426 1.00 95.81 73 GLU A N 1
ATOM 600 C CA . GLU A 1 73 ? -17.078 -2.932 -13.846 1.00 95.81 73 GLU A CA 1
ATOM 601 C C . GLU A 1 73 ? -16.140 -4.103 -14.165 1.00 95.81 73 GLU A C 1
ATOM 603 O O . GLU A 1 73 ? -16.145 -4.587 -15.295 1.00 95.81 73 GLU A O 1
ATOM 608 N N . LEU A 1 74 ? -15.314 -4.562 -13.216 1.00 94.81 74 LEU A N 1
ATOM 609 C CA . LEU A 1 74 ? -14.262 -5.554 -13.487 1.00 94.81 74 LEU A CA 1
ATOM 610 C C . LEU A 1 74 ? -14.798 -6.890 -14.020 1.00 94.81 74 LEU A C 1
ATOM 612 O O . LEU A 1 74 ? -14.135 -7.524 -14.836 1.00 94.81 74 LEU A O 1
ATOM 616 N N . 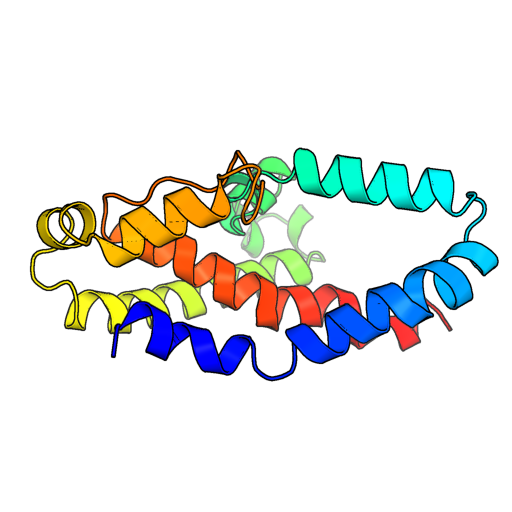GLU A 1 75 ? -15.988 -7.299 -13.577 1.00 92.69 75 GLU A N 1
ATOM 617 C CA . GLU A 1 75 ? -16.611 -8.569 -13.975 1.00 92.69 75 GLU A CA 1
ATOM 618 C C . GLU A 1 75 ? -17.593 -8.426 -15.145 1.00 92.69 75 GLU A C 1
ATOM 620 O O . GLU A 1 75 ? -17.859 -9.393 -15.853 1.00 92.69 75 GLU A O 1
ATOM 625 N N . THR A 1 76 ? -18.155 -7.234 -15.349 1.00 93.75 76 THR A N 1
ATOM 626 C CA . THR A 1 76 ? -19.283 -7.018 -16.271 1.00 93.75 76 THR A CA 1
ATOM 627 C C . THR A 1 76 ? -18.891 -6.267 -17.533 1.00 93.75 76 THR A C 1
ATOM 629 O O . THR A 1 76 ? -19.517 -6.460 -18.574 1.00 93.75 76 THR A O 1
ATOM 632 N N . ASN A 1 77 ? -17.869 -5.412 -17.473 1.00 94.81 77 ASN A N 1
ATOM 633 C CA . ASN A 1 77 ? -17.456 -4.613 -18.614 1.00 94.81 77 ASN A CA 1
ATOM 634 C C . ASN A 1 77 ? -16.531 -5.434 -19.529 1.00 94.81 77 ASN A C 1
ATOM 636 O O . ASN A 1 77 ? -15.455 -5.847 -19.084 1.00 94.81 77 ASN A O 1
ATOM 640 N N . PRO A 1 78 ? -16.873 -5.620 -20.820 1.00 95.12 78 PRO A N 1
ATOM 641 C CA . PRO A 1 78 ? -16.033 -6.354 -21.767 1.00 95.12 78 PRO A CA 1
ATOM 642 C C . PRO A 1 78 ? -14.590 -5.840 -21.857 1.00 95.12 78 PRO A C 1
ATOM 644 O O . PRO A 1 78 ? -13.680 -6.629 -22.106 1.00 95.12 78 PRO A O 1
ATOM 647 N N . LYS A 1 79 ? -14.347 -4.546 -21.584 1.00 93.12 79 LYS A N 1
ATOM 648 C CA . LYS A 1 79 ? -12.989 -3.967 -21.556 1.00 93.12 79 LYS A CA 1
ATOM 649 C C . LYS A 1 79 ? -12.072 -4.642 -20.525 1.00 93.12 79 LYS A C 1
ATOM 651 O O . LYS A 1 79 ? -10.859 -4.653 -20.696 1.00 93.12 79 LYS A O 1
ATOM 656 N N . CYS A 1 80 ? -12.648 -5.184 -19.452 1.00 94.88 80 CYS A N 1
ATOM 657 C CA . CYS A 1 80 ? -11.929 -5.785 -18.332 1.00 94.88 80 CYS A CA 1
ATOM 658 C C . CYS A 1 80 ? -11.683 -7.289 -18.526 1.00 94.88 80 CYS A C 1
ATOM 660 O O . CYS A 1 80 ? -10.980 -7.888 -17.713 1.00 94.88 80 CYS A O 1
ATOM 662 N N . HIS A 1 81 ? -12.226 -7.908 -19.585 1.00 93.38 81 HIS A N 1
ATOM 663 C CA . HIS A 1 81 ? -12.205 -9.364 -19.775 1.00 93.38 81 HIS A CA 1
ATOM 664 C C . HIS A 1 81 ? -10.788 -9.957 -19.712 1.00 93.38 81 HIS A C 1
ATOM 666 O O . HIS A 1 81 ? -10.555 -10.939 -19.008 1.00 93.38 81 HIS A O 1
ATOM 672 N N . ASN A 1 82 ? -9.830 -9.304 -20.376 1.00 95.94 82 ASN A N 1
ATOM 673 C CA . ASN A 1 82 ? -8.429 -9.730 -20.410 1.00 95.94 82 ASN A CA 1
ATOM 674 C C . ASN A 1 82 ? -7.585 -9.145 -19.268 1.00 95.94 82 ASN A C 1
ATOM 676 O O . ASN A 1 82 ? -6.388 -9.418 -19.188 1.00 95.94 82 ASN A O 1
ATOM 680 N N . TYR A 1 83 ? -8.173 -8.347 -18.371 1.00 97.25 83 TYR A N 1
ATOM 681 C CA . TYR A 1 83 ? -7.432 -7.709 -17.289 1.00 97.25 83 TYR A CA 1
ATOM 682 C C . TYR A 1 83 ? -7.347 -8.614 -16.053 1.00 97.25 83 TYR A C 1
ATOM 684 O O . TYR A 1 83 ? -7.903 -8.329 -14.990 1.00 97.25 83 TYR A O 1
ATOM 692 N N . GLY A 1 84 ? -6.635 -9.734 -16.211 1.00 95.81 84 GLY A N 1
ATOM 693 C CA . GLY A 1 84 ? -6.500 -10.764 -15.177 1.00 95.81 84 GLY A CA 1
ATOM 694 C C . GLY A 1 84 ? -5.933 -10.230 -13.860 1.00 95.81 84 GLY A C 1
ATOM 695 O O . GLY A 1 84 ? -6.465 -10.549 -12.799 1.00 95.81 84 GLY A O 1
ATOM 696 N N . TYR A 1 85 ? -4.919 -9.357 -13.919 1.00 97.38 85 TYR A N 1
ATOM 697 C CA . TYR A 1 85 ? -4.368 -8.708 -12.725 1.00 97.38 85 TYR A CA 1
ATOM 698 C C . TYR A 1 85 ? -5.441 -7.921 -11.966 1.00 97.38 85 TYR A C 1
ATOM 700 O O . TYR A 1 85 ? -5.660 -8.204 -10.793 1.00 97.38 85 TYR A O 1
ATOM 708 N N . GLY A 1 86 ? -6.158 -7.001 -12.625 1.00 96.94 86 GLY A N 1
ATOM 709 C CA . GLY A 1 86 ? -7.148 -6.142 -11.967 1.00 96.94 86 GLY A CA 1
ATOM 710 C C . GLY A 1 86 ? -8.255 -6.926 -11.255 1.00 96.94 86 GLY A C 1
ATOM 711 O O . GLY A 1 86 ? -8.599 -6.628 -10.111 1.00 96.94 86 GLY A O 1
ATOM 712 N N . ARG A 1 87 ? -8.763 -7.988 -11.892 1.00 96.38 87 ARG A N 1
ATOM 713 C CA . ARG A 1 87 ? -9.787 -8.871 -11.307 1.00 96.38 87 ARG A CA 1
ATOM 714 C C . ARG A 1 87 ? -9.252 -9.655 -10.104 1.00 96.38 87 ARG A C 1
ATOM 716 O O . ARG A 1 87 ? -9.850 -9.626 -9.026 1.00 96.38 87 ARG A O 1
ATOM 723 N N . CYS A 1 88 ? -8.099 -10.306 -10.258 1.00 97.00 88 CYS A N 1
ATOM 724 C CA . CYS A 1 88 ? -7.496 -11.122 -9.202 1.00 97.00 88 CYS A CA 1
ATOM 725 C C . CYS A 1 88 ? -7.025 -10.285 -8.008 1.00 97.00 88 CYS A C 1
ATOM 727 O O . CYS A 1 88 ? -7.222 -10.683 -6.855 1.00 97.00 88 CYS A O 1
ATOM 729 N N . ILE A 1 89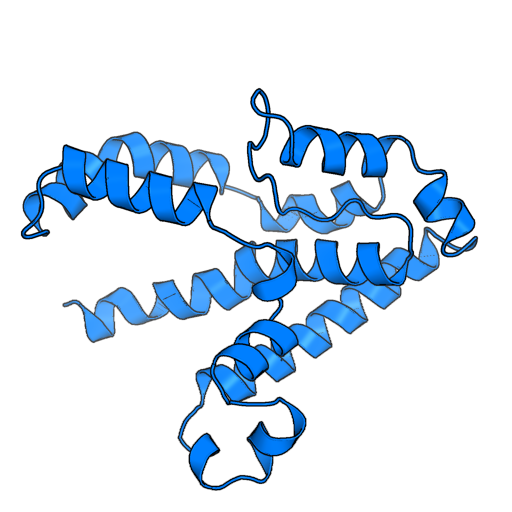 ? -6.417 -9.124 -8.256 1.00 97.81 89 ILE A N 1
ATOM 730 C CA . ILE A 1 89 ? -5.873 -8.283 -7.192 1.00 97.81 89 ILE A CA 1
ATOM 731 C C . ILE A 1 89 ? -6.990 -7.628 -6.377 1.00 97.81 89 ILE A C 1
ATOM 733 O O . ILE A 1 89 ? -6.876 -7.563 -5.155 1.00 97.81 89 ILE A O 1
ATOM 737 N N . ASN A 1 90 ? -8.113 -7.256 -7.007 1.00 97.94 90 ASN A N 1
ATOM 738 C CA . ASN A 1 90 ? -9.306 -6.779 -6.305 1.00 97.94 90 ASN A CA 1
ATOM 739 C C . ASN A 1 90 ? -9.915 -7.866 -5.402 1.00 97.94 90 ASN A C 1
ATOM 741 O O . ASN A 1 90 ? -10.214 -7.612 -4.234 1.00 97.94 90 ASN A O 1
ATOM 745 N N . LEU A 1 91 ? -10.051 -9.102 -5.900 1.00 97.56 91 LEU A N 1
ATOM 746 C CA . LEU A 1 91 ? -10.523 -10.229 -5.085 1.00 97.56 91 LEU A CA 1
ATOM 747 C C . LEU A 1 91 ? -9.590 -10.497 -3.892 1.00 97.56 91 LEU A C 1
ATOM 749 O O . LEU A 1 91 ? -10.046 -10.691 -2.760 1.00 97.56 91 LEU A O 1
ATOM 753 N N . THR A 1 92 ? -8.281 -10.473 -4.141 1.00 98.19 92 THR A N 1
ATOM 754 C CA . THR A 1 92 ? -7.257 -10.682 -3.111 1.00 98.19 92 THR A CA 1
ATOM 755 C C . THR A 1 92 ? -7.298 -9.576 -2.060 1.00 98.19 92 THR A C 1
ATOM 757 O O . THR A 1 92 ? -7.301 -9.874 -0.867 1.00 98.19 92 THR A O 1
ATOM 760 N N . TRP A 1 93 ? -7.400 -8.311 -2.479 1.00 98.56 93 TRP A N 1
ATOM 761 C CA . TRP A 1 93 ? -7.544 -7.164 -1.581 1.00 98.56 93 TRP A CA 1
ATOM 762 C C . TRP A 1 93 ? -8.745 -7.321 -0.650 1.00 98.56 93 TRP A C 1
ATOM 764 O O . TRP A 1 93 ? -8.589 -7.230 0.563 1.00 98.56 93 TRP A O 1
ATOM 774 N N . ASN A 1 94 ? -9.927 -7.625 -1.192 1.00 98.44 94 ASN A N 1
ATOM 775 C CA . ASN A 1 94 ? -11.142 -7.787 -0.388 1.00 98.44 94 ASN A CA 1
ATOM 776 C C . ASN A 1 94 ? -11.025 -8.944 0.616 1.00 98.44 94 ASN A C 1
ATOM 778 O O . ASN A 1 94 ? -11.491 -8.838 1.751 1.00 98.44 94 ASN A O 1
ATOM 782 N N . THR A 1 95 ? -10.355 -10.027 0.221 1.00 98.62 95 THR A N 1
ATOM 783 C CA . THR A 1 95 ? -10.087 -11.172 1.102 1.00 98.62 95 THR A CA 1
ATOM 784 C C . THR A 1 95 ? -9.147 -10.788 2.245 1.00 98.62 95 THR A C 1
ATOM 786 O O . THR A 1 95 ? -9.445 -11.067 3.407 1.00 98.62 95 THR A O 1
ATOM 789 N N . LEU A 1 96 ? -8.042 -10.099 1.937 1.00 98.56 96 LEU A N 1
ATOM 790 C CA . LEU A 1 96 ? -7.101 -9.603 2.943 1.00 98.56 96 LEU A CA 1
ATOM 791 C C . LEU A 1 96 ? -7.768 -8.601 3.882 1.00 98.56 96 LEU A C 1
ATOM 793 O O . LEU A 1 96 ? -7.629 -8.724 5.096 1.00 98.56 96 LEU A O 1
ATOM 797 N N . ARG A 1 97 ? -8.544 -7.663 3.338 1.00 98.69 97 ARG A N 1
ATOM 798 C CA . ARG A 1 97 ? -9.265 -6.661 4.118 1.00 98.69 97 ARG A CA 1
ATOM 799 C C . ARG A 1 97 ? -10.206 -7.304 5.125 1.00 98.69 97 ARG A C 1
ATOM 801 O O . ARG A 1 97 ? -10.182 -6.932 6.292 1.00 98.69 97 ARG A O 1
ATOM 808 N N . LYS A 1 98 ? -10.974 -8.314 4.705 1.00 98.81 98 LYS A N 1
ATOM 809 C CA . LYS A 1 98 ? -11.869 -9.073 5.591 1.00 98.81 98 LYS A CA 1
ATOM 810 C C . LYS A 1 98 ? -11.106 -9.833 6.681 1.00 98.81 98 LYS A C 1
ATOM 812 O O . LYS A 1 98 ? -11.558 -9.895 7.824 1.00 98.81 98 LYS A O 1
ATOM 817 N N . PHE A 1 99 ? -9.949 -10.406 6.350 1.00 98.62 99 PHE A N 1
ATOM 818 C CA . PHE A 1 99 ? -9.074 -11.041 7.337 1.00 98.62 99 PHE A CA 1
ATOM 819 C C . PHE A 1 99 ? -8.568 -10.027 8.374 1.00 98.62 99 PHE A C 1
ATOM 821 O O . PHE A 1 99 ? -8.720 -10.252 9.574 1.00 98.62 99 PHE A O 1
ATOM 828 N N . VAL A 1 100 ? -8.031 -8.891 7.923 1.00 98.75 100 VAL A N 1
ATOM 829 C CA . VAL A 1 100 ? -7.542 -7.814 8.795 1.00 98.75 100 VAL A CA 1
ATOM 830 C C . VAL A 1 100 ? -8.668 -7.261 9.664 1.00 98.75 100 VAL A C 1
ATOM 832 O O . VAL A 1 100 ? -8.485 -7.115 10.868 1.00 98.75 100 VAL A O 1
ATOM 835 N N . GLU A 1 101 ? -9.842 -7.013 9.088 1.00 98.75 101 GLU A N 1
ATOM 836 C CA . GLU A 1 101 ? -11.049 -6.597 9.806 1.00 98.75 101 GLU A CA 1
ATOM 837 C C . GLU A 1 101 ? -11.414 -7.584 10.915 1.00 98.75 101 GLU A C 1
ATOM 839 O O . GLU A 1 101 ? -11.606 -7.177 12.061 1.00 98.75 101 GLU A O 1
ATOM 844 N N . THR A 1 102 ? -11.425 -8.884 10.614 1.00 98.50 102 THR A N 1
ATOM 845 C CA . THR A 1 102 ? -11.734 -9.931 11.600 1.00 98.50 102 THR A CA 1
ATOM 846 C C . THR A 1 102 ? -10.746 -9.918 12.767 1.00 98.50 102 THR A C 1
ATOM 848 O O . THR A 1 102 ? -11.148 -10.091 13.912 1.00 98.50 102 THR A O 1
ATOM 851 N N . VAL A 1 103 ? -9.457 -9.690 12.504 1.00 98.19 103 VAL A N 1
ATOM 852 C CA . VAL A 1 103 ? -8.431 -9.623 13.556 1.00 98.19 103 VAL A CA 1
ATOM 853 C C . VAL A 1 103 ? -8.540 -8.326 14.359 1.00 98.19 103 VAL A C 1
ATOM 855 O O . VAL A 1 103 ? -8.557 -8.355 15.588 1.00 98.19 103 VAL A O 1
ATOM 858 N N . LEU A 1 104 ? -8.603 -7.172 13.694 1.00 98.31 104 LEU A N 1
ATOM 859 C CA . LEU A 1 104 ? -8.554 -5.877 14.372 1.00 98.31 104 LEU A CA 1
ATOM 860 C C . LEU A 1 104 ? -9.821 -5.590 15.178 1.00 98.31 104 LEU A C 1
ATOM 862 O O . LEU A 1 104 ? -9.712 -5.018 16.257 1.00 98.31 104 LEU A O 1
ATOM 866 N N . THR A 1 105 ? -10.995 -6.038 14.731 1.00 98.25 105 THR A N 1
ATOM 867 C CA . THR A 1 105 ? -12.253 -5.887 15.491 1.00 98.25 105 THR A CA 1
ATOM 868 C C . THR A 1 105 ? -12.250 -6.659 16.816 1.00 98.25 105 THR A C 1
ATOM 870 O O . THR A 1 105 ? -12.891 -6.224 17.769 1.00 98.25 105 THR A O 1
ATOM 873 N N . GLN A 1 106 ? -11.482 -7.751 16.929 1.00 97.81 106 GLN A N 1
ATOM 874 C CA . GLN A 1 106 ? -11.304 -8.481 18.194 1.00 97.81 106 GLN A CA 1
ATOM 875 C C . GLN A 1 106 ? -10.428 -7.727 19.205 1.00 97.81 106 GLN A C 1
ATOM 877 O O . GLN A 1 106 ? -10.521 -7.979 20.405 1.00 97.81 106 GLN A O 1
ATOM 882 N N . HIS A 1 107 ? -9.568 -6.819 18.737 1.00 97.44 107 HIS A N 1
ATOM 883 C CA . HIS A 1 107 ? -8.635 -6.071 19.582 1.00 97.44 107 HIS A CA 1
ATOM 884 C C . HIS A 1 107 ? -9.074 -4.625 19.842 1.00 97.44 107 HIS A C 1
ATOM 886 O O . HIS A 1 107 ? -8.856 -4.109 20.938 1.00 97.44 107 HIS A O 1
ATOM 892 N N . TYR A 1 108 ? -9.703 -3.986 18.857 1.00 98.06 108 TYR A N 1
ATOM 893 C CA . TYR A 1 108 ? -10.267 -2.642 18.942 1.00 98.06 108 TYR A CA 1
ATOM 894 C C . TYR A 1 108 ? -11.781 -2.701 19.187 1.00 98.06 108 TYR A C 1
ATOM 896 O O . TYR A 1 108 ? -12.575 -2.190 18.398 1.00 98.06 108 TYR A O 1
ATOM 904 N N . THR A 1 109 ? -12.203 -3.338 20.284 1.00 97.81 109 THR A N 1
ATOM 905 C CA . THR A 1 109 ? -13.628 -3.497 20.633 1.00 97.81 109 THR A CA 1
ATOM 906 C C . THR A 1 109 ? -14.325 -2.167 20.925 1.00 97.81 109 THR A C 1
ATOM 908 O O . THR A 1 109 ? -15.543 -2.074 20.807 1.00 97.81 109 THR A O 1
ATOM 911 N N . GLY A 1 110 ? -13.565 -1.128 21.290 1.00 97.44 110 GLY A N 1
ATOM 912 C CA . GLY A 1 110 ? -14.054 0.247 21.431 1.00 97.44 110 GLY A CA 1
ATOM 913 C C . GLY A 1 110 ? -14.161 1.019 20.109 1.00 97.44 110 GLY A C 1
ATOM 914 O O . GLY A 1 110 ? -14.439 2.218 20.135 1.00 97.44 110 GLY A O 1
ATOM 915 N N . GLY A 1 111 ? -13.916 0.367 18.966 1.00 98.19 111 GLY A N 1
ATOM 916 C CA . GLY A 1 111 ? -14.016 0.965 17.638 1.00 98.19 111 GLY A CA 1
ATOM 917 C C . GLY A 1 111 ? -13.070 2.150 17.445 1.00 98.19 111 GLY A C 1
ATOM 918 O O . GLY A 1 111 ? -11.931 2.146 17.917 1.00 98.19 111 GLY A O 1
ATOM 919 N N . ASP A 1 112 ? -13.562 3.184 16.764 1.00 98.62 112 ASP A N 1
ATOM 920 C CA . ASP A 1 112 ? -12.788 4.379 16.410 1.00 98.62 112 ASP A CA 1
AT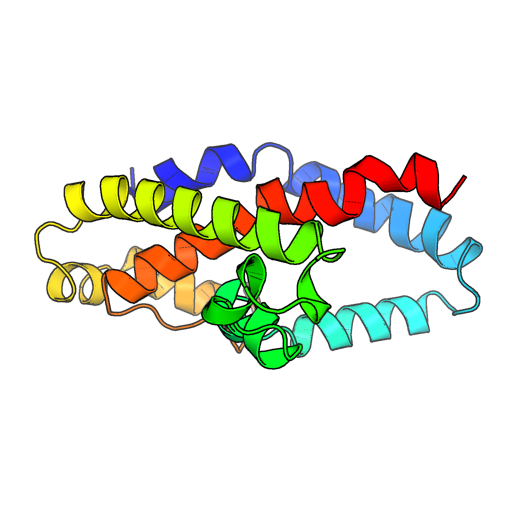OM 921 C C . ASP A 1 112 ? -12.207 5.099 17.630 1.00 98.62 112 ASP A C 1
ATOM 923 O O . ASP A 1 112 ? -11.072 5.561 17.581 1.00 98.62 112 ASP A O 1
ATOM 927 N N . ALA A 1 113 ? -12.929 5.142 18.756 1.00 98.44 113 ALA A N 1
ATOM 928 C CA . ALA A 1 113 ? -12.439 5.793 19.971 1.00 98.44 113 ALA A CA 1
ATOM 929 C C . ALA A 1 113 ? -11.168 5.118 20.512 1.00 98.44 113 ALA A C 1
ATOM 931 O O . ALA A 1 113 ? -10.233 5.797 20.936 1.00 98.44 113 ALA A O 1
ATOM 932 N N . GLN A 1 114 ? -11.108 3.784 20.458 1.00 98.44 114 GLN A N 1
ATOM 933 C CA . GLN A 1 114 ? -9.932 3.036 20.900 1.00 98.44 114 GLN A CA 1
ATOM 934 C C . GLN A 1 114 ? -8.761 3.187 19.923 1.00 98.44 114 GLN A C 1
ATOM 936 O O . GLN A 1 114 ? -7.623 3.293 20.365 1.00 98.44 114 GLN A O 1
ATOM 941 N N . VAL A 1 115 ? -9.031 3.225 18.614 1.00 98.56 115 VAL A N 1
ATOM 942 C CA . VAL A 1 115 ? -8.004 3.456 17.583 1.00 98.56 115 VAL A CA 1
ATOM 943 C C . VAL A 1 115 ? -7.427 4.865 17.691 1.00 98.56 115 VAL A C 1
ATOM 945 O O . VAL A 1 115 ? -6.212 5.032 17.708 1.00 98.56 115 VAL A O 1
ATOM 948 N N . CYS A 1 116 ? -8.282 5.878 17.826 1.00 98.19 116 CYS A N 1
ATOM 949 C CA . CYS A 1 116 ? -7.865 7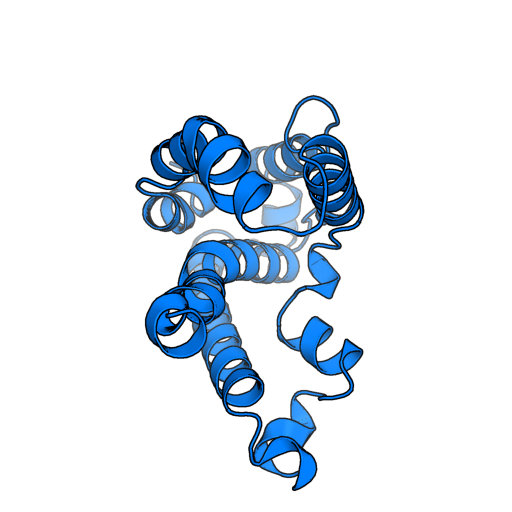.264 18.019 1.00 98.19 116 CYS A CA 1
ATOM 950 C C . CYS A 1 116 ? -7.060 7.454 19.316 1.00 98.19 116 CYS A C 1
ATOM 952 O O . CYS A 1 116 ? -6.190 8.320 19.381 1.00 98.19 116 CYS A O 1
ATOM 954 N N . GLY A 1 117 ? -7.356 6.657 20.346 1.00 98.06 117 GLY A N 1
ATOM 955 C CA . GLY A 1 117 ? -6.643 6.653 21.620 1.00 98.06 117 GLY A CA 1
ATOM 956 C C . GLY A 1 117 ? -5.388 5.776 21.660 1.00 98.06 117 GLY A C 1
ATOM 957 O O . GLY A 1 117 ? -4.782 5.683 22.724 1.00 98.06 117 GLY A O 1
ATOM 958 N N . ASP A 1 118 ? -5.001 5.117 20.562 1.00 98.38 118 ASP A N 1
ATOM 959 C CA . ASP A 1 118 ? -3.839 4.226 20.513 1.00 98.38 118 ASP A CA 1
ATOM 960 C C . ASP A 1 118 ? -2.537 5.013 20.258 1.00 98.38 118 ASP A C 1
ATOM 962 O O . ASP A 1 118 ? -2.264 5.425 19.122 1.00 98.38 118 ASP A O 1
ATOM 966 N N . PRO A 1 119 ? -1.681 5.204 21.283 1.00 97.81 119 PRO A N 1
ATOM 967 C CA . PRO A 1 119 ? -0.470 6.002 21.132 1.00 97.81 119 PRO A CA 1
ATOM 968 C C . PRO A 1 119 ? 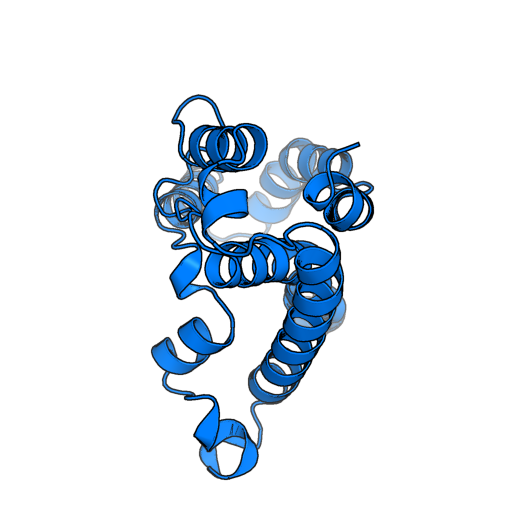0.572 5.326 20.233 1.00 97.81 119 PRO A C 1
ATOM 970 O O . PRO A 1 119 ? 1.397 6.014 19.635 1.00 97.81 119 PRO A O 1
ATOM 973 N N . TRP A 1 120 ? 0.554 3.995 20.113 1.00 98.00 120 TRP A N 1
ATOM 974 C CA . TRP A 1 120 ? 1.537 3.256 19.321 1.00 98.00 120 TRP A CA 1
ATOM 975 C C . TRP A 1 120 ? 1.217 3.336 17.836 1.00 98.00 120 TRP A C 1
ATOM 977 O O . TRP A 1 120 ? 2.126 3.503 17.023 1.00 98.00 120 TRP A O 1
ATOM 987 N N . LEU A 1 121 ? -0.066 3.260 17.478 1.00 97.88 121 LEU A N 1
ATOM 988 C CA . LEU A 1 121 ? -0.504 3.460 16.100 1.00 97.88 121 LEU A CA 1
ATOM 989 C C . LEU A 1 121 ? -0.289 4.910 15.645 1.00 97.88 121 LEU A C 1
ATOM 991 O O . LEU A 1 121 ? 0.207 5.136 14.539 1.00 97.88 121 LEU A O 1
ATOM 995 N N . ALA A 1 122 ? -0.590 5.888 16.503 1.00 98.06 122 ALA A N 1
ATOM 996 C CA . ALA A 1 122 ? -0.317 7.296 16.219 1.00 98.06 122 ALA A CA 1
ATOM 997 C C . ALA A 1 122 ? 1.189 7.567 16.034 1.00 98.06 122 ALA A C 1
ATOM 999 O O . ALA A 1 122 ? 1.589 8.238 15.076 1.00 98.06 122 ALA A O 1
ATOM 1000 N N . ALA A 1 123 ? 2.031 6.995 16.904 1.00 98.00 123 ALA A N 1
ATOM 1001 C CA . ALA A 1 123 ? 3.483 7.083 16.782 1.00 98.00 123 ALA A CA 1
ATOM 1002 C C . ALA A 1 123 ? 3.990 6.407 15.502 1.00 98.00 123 ALA A C 1
ATOM 1004 O O . ALA A 1 123 ? 4.831 6.972 14.814 1.00 98.00 123 ALA A O 1
ATOM 1005 N N . PHE A 1 124 ? 3.444 5.245 15.132 1.00 97.50 124 PHE A N 1
ATOM 1006 C CA . PHE A 1 124 ? 3.784 4.575 13.877 1.00 97.50 124 PHE A CA 1
ATOM 1007 C C . PHE A 1 124 ? 3.455 5.437 12.649 1.00 97.50 124 PHE A C 1
ATOM 1009 O O . PHE A 1 124 ? 4.297 5.579 11.766 1.00 97.50 124 PHE A O 1
ATOM 1016 N N . CYS A 1 125 ? 2.269 6.058 12.600 1.00 97.88 125 CYS A N 1
ATOM 1017 C CA . CYS A 1 125 ? 1.909 6.961 11.501 1.00 97.88 125 CYS A CA 1
ATOM 1018 C C . CYS A 1 125 ? 2.862 8.166 11.438 1.00 97.88 125 CYS A C 1
ATOM 1020 O O . CYS A 1 125 ? 3.360 8.500 10.364 1.00 97.88 125 CYS A O 1
ATOM 1022 N N . THR A 1 126 ? 3.165 8.765 12.595 1.00 98.00 126 THR A N 1
ATOM 1023 C CA . THR A 1 126 ? 4.121 9.879 12.712 1.00 98.00 126 THR A CA 1
ATOM 1024 C C . THR A 1 126 ? 5.514 9.482 12.220 1.00 98.00 126 THR A C 1
ATOM 1026 O O . THR A 1 126 ? 6.122 10.212 11.443 1.00 98.00 126 THR A O 1
ATOM 1029 N N . GLU A 1 127 ? 6.011 8.313 12.621 1.00 98.12 127 GLU A N 1
ATOM 1030 C CA . GLU A 1 127 ? 7.325 7.805 12.220 1.00 98.12 127 GLU A CA 1
ATOM 1031 C C . GLU A 1 127 ? 7.403 7.576 10.705 1.00 98.12 127 GLU A C 1
ATOM 1033 O O . GLU A 1 127 ? 8.382 7.951 10.063 1.00 98.12 127 GLU A O 1
ATOM 1038 N N . MET A 1 128 ? 6.346 7.024 10.104 1.00 97.44 128 MET A N 1
ATOM 1039 C CA . MET A 1 128 ? 6.267 6.804 8.656 1.00 97.44 128 MET A CA 1
ATOM 1040 C C . MET A 1 128 ? 6.272 8.115 7.854 1.00 97.44 128 MET A C 1
ATOM 1042 O O . MET A 1 128 ? 6.860 8.173 6.773 1.00 97.44 128 MET A O 1
ATOM 1046 N N . GLN A 1 129 ? 5.639 9.165 8.380 1.00 97.44 129 GLN A N 1
ATOM 1047 C CA . GLN A 1 129 ? 5.576 10.491 7.754 1.00 97.44 129 GLN A CA 1
ATOM 1048 C C . GLN A 1 129 ? 6.846 11.325 7.996 1.00 97.44 129 GLN A C 1
ATOM 1050 O O . GLN A 1 129 ? 7.182 12.182 7.180 1.00 97.44 129 GLN A O 1
ATOM 1055 N N . SER A 1 130 ? 7.542 11.093 9.112 1.00 97.44 130 SER A N 1
ATOM 1056 C CA . SER A 1 130 ? 8.682 11.895 9.564 1.00 97.44 130 SER A CA 1
ATOM 1057 C C . SER A 1 130 ? 9.835 11.902 8.551 1.00 97.44 130 SER A C 1
ATOM 1059 O O . SER A 1 130 ? 10.246 10.827 8.108 1.00 97.44 130 SER A O 1
ATOM 1061 N N . PRO A 1 131 ? 10.452 13.066 8.255 1.00 95.31 131 PRO A N 1
ATOM 1062 C CA . PRO A 1 131 ? 11.652 13.146 7.417 1.00 95.31 131 PRO A CA 1
ATOM 1063 C C . PRO A 1 131 ? 12.855 12.359 7.955 1.00 95.31 131 PRO A C 1
ATOM 1065 O O . PRO A 1 131 ? 13.747 12.007 7.189 1.00 95.31 131 PRO A O 1
ATOM 1068 N N . LEU A 1 132 ? 12.894 12.105 9.269 1.00 95.50 132 LEU A N 1
ATOM 1069 C CA . LEU A 1 132 ? 13.942 11.313 9.925 1.00 95.50 132 LEU A CA 1
ATOM 1070 C C . LEU A 1 132 ? 13.585 9.822 10.047 1.00 95.50 132 LEU A C 1
ATOM 1072 O O . LEU A 1 132 ? 14.440 9.034 10.440 1.00 95.50 132 LEU A O 1
ATOM 1076 N N . GLY A 1 133 ? 12.339 9.458 9.734 1.00 95.94 133 GLY A N 1
ATOM 1077 C CA . GLY A 1 133 ? 11.829 8.092 9.764 1.00 95.94 133 GLY A CA 1
ATOM 1078 C C . GLY A 1 133 ? 11.564 7.576 8.351 1.00 95.94 133 GLY A C 1
ATOM 1079 O O . GLY A 1 133 ? 12.472 7.485 7.524 1.00 95.94 133 GLY A O 1
ATOM 1080 N N . GLY A 1 134 ? 10.307 7.237 8.063 1.00 95.12 134 GLY A N 1
ATOM 1081 C CA . GLY A 1 134 ? 9.900 6.713 6.758 1.00 95.12 134 GLY A CA 1
ATOM 1082 C C . GLY A 1 134 ? 9.942 7.747 5.631 1.00 95.12 134 GLY A C 1
ATOM 1083 O O . GLY A 1 134 ? 10.141 7.373 4.479 1.00 95.12 134 GLY A O 1
ATOM 1084 N N . ASN A 1 135 ? 9.782 9.038 5.929 1.00 96.69 135 ASN A N 1
ATOM 1085 C CA . ASN A 1 135 ? 9.726 10.121 4.943 1.00 96.69 135 ASN A CA 1
ATOM 1086 C C . ASN A 1 135 ? 8.712 9.870 3.801 1.00 96.69 135 ASN A C 1
ATOM 1088 O O . ASN A 1 135 ? 8.938 10.249 2.651 1.00 96.69 135 ASN A O 1
ATOM 1092 N N . ILE A 1 136 ? 7.589 9.212 4.107 1.00 95.31 136 ILE A N 1
ATOM 1093 C CA . ILE A 1 136 ? 6.472 9.012 3.177 1.00 95.31 136 ILE A CA 1
ATOM 1094 C C . ILE A 1 136 ? 5.338 9.941 3.610 1.00 95.31 136 ILE A C 1
ATOM 1096 O O . ILE A 1 136 ? 4.430 9.562 4.351 1.00 95.31 136 ILE A O 1
ATOM 1100 N N . ALA A 1 137 ? 5.392 11.189 3.142 1.00 90.12 137 ALA A N 1
ATOM 1101 C CA . ALA A 1 137 ? 4.505 12.263 3.598 1.00 90.12 137 ALA A CA 1
ATOM 1102 C C . ALA A 1 137 ? 3.003 11.961 3.421 1.00 90.12 137 ALA A C 1
ATOM 1104 O O . ALA A 1 137 ? 2.176 12.478 4.166 1.00 90.12 137 ALA A O 1
ATOM 1105 N N . LYS A 1 138 ? 2.640 11.125 2.440 1.00 94.38 138 LYS A N 1
ATOM 1106 C CA . LYS A 1 138 ? 1.247 10.784 2.103 1.00 94.38 138 LYS A CA 1
ATOM 1107 C C . LYS A 1 138 ? 0.755 9.479 2.747 1.00 94.38 138 LYS A C 1
ATOM 1109 O O . LYS A 1 138 ? -0.221 8.895 2.277 1.00 94.38 138 LYS A O 1
ATOM 1114 N N . VAL A 1 139 ? 1.414 8.996 3.801 1.00 94.69 139 VAL A N 1
ATOM 1115 C CA . VAL A 1 139 ? 0.848 7.953 4.677 1.00 94.69 139 VAL A CA 1
ATOM 1116 C C . VAL A 1 139 ? -0.290 8.570 5.495 1.00 94.69 139 VAL A C 1
ATOM 1118 O O . VAL A 1 139 ? -0.109 9.661 6.034 1.00 94.69 139 VAL A O 1
ATOM 1121 N N . PRO A 1 140 ? -1.466 7.930 5.606 1.00 94.38 140 PRO A N 1
ATOM 1122 C CA . PRO A 1 140 ? -2.575 8.497 6.361 1.00 94.38 140 PRO A CA 1
ATOM 1123 C C . PRO A 1 140 ? -2.301 8.470 7.867 1.00 94.38 140 PRO A C 1
ATOM 1125 O O . PRO A 1 140 ? -1.789 7.486 8.398 1.00 94.38 140 PRO A O 1
ATOM 1128 N N . THR A 1 141 ? -2.732 9.513 8.573 1.00 97.12 141 THR A N 1
ATOM 1129 C CA . THR A 1 141 ? -2.916 9.430 10.025 1.00 97.12 141 THR A CA 1
ATOM 1130 C C . THR A 1 141 ? -4.180 8.628 10.303 1.00 97.12 141 THR A C 1
ATOM 1132 O O . THR A 1 141 ? -5.273 9.005 9.881 1.00 97.12 141 THR A O 1
ATOM 1135 N N . VAL A 1 142 ? -4.030 7.502 10.993 1.00 97.69 142 VAL A N 1
ATOM 1136 C CA . VAL A 1 142 ? -5.128 6.567 11.243 1.00 97.69 142 VAL A CA 1
ATOM 1137 C C . VAL A 1 142 ? -5.814 6.896 12.566 1.00 97.69 142 VAL A C 1
ATOM 1139 O O . VAL A 1 142 ? -5.223 6.736 13.628 1.00 97.69 142 VAL A O 1
ATOM 1142 N N . THR A 1 143 ? -7.076 7.320 12.500 1.00 98.00 143 THR A N 1
ATOM 1143 C CA . THR A 1 143 ? -7.905 7.642 13.679 1.00 98.00 143 THR A CA 1
ATOM 1144 C C . THR A 1 143 ? -9.186 6.813 13.772 1.00 98.00 143 THR A C 1
ATOM 1146 O O . THR A 1 143 ? -9.898 6.898 14.767 1.00 98.00 143 THR A O 1
ATOM 1149 N N . THR A 1 144 ? -9.478 5.993 12.760 1.00 98.62 144 THR A N 1
ATOM 1150 C CA . THR A 1 144 ? -10.674 5.142 12.692 1.00 98.62 144 THR A CA 1
ATOM 1151 C C . THR A 1 144 ? -10.290 3.684 12.487 1.00 98.62 144 THR A C 1
ATOM 1153 O O . THR A 1 144 ? -9.259 3.373 11.881 1.00 98.62 144 THR A O 1
ATOM 1156 N N . LEU A 1 145 ? -11.140 2.769 12.950 1.00 98.62 145 LEU A N 1
ATOM 1157 C CA . LEU A 1 145 ? -10.964 1.333 12.763 1.00 98.62 145 LEU A CA 1
ATOM 1158 C C . LEU A 1 145 ? -10.970 0.960 11.281 1.00 98.62 145 LEU A C 1
ATOM 1160 O O . LEU A 1 145 ? -10.130 0.173 10.854 1.00 98.62 145 LEU A O 1
ATOM 1164 N N . ALA A 1 146 ? -11.839 1.578 10.479 1.00 98.56 146 ALA A N 1
ATOM 1165 C CA . ALA A 1 146 ? -11.828 1.394 9.029 1.00 98.56 146 ALA A CA 1
ATOM 1166 C C . ALA A 1 146 ? -10.485 1.823 8.409 1.00 98.56 146 ALA A C 1
ATOM 1168 O O . ALA A 1 146 ? -9.903 1.071 7.629 1.00 98.56 146 ALA A O 1
ATOM 1169 N N . GLY A 1 147 ? -9.947 2.978 8.819 1.00 98.31 147 GLY A N 1
ATOM 1170 C CA . GLY A 1 147 ? -8.640 3.452 8.366 1.00 98.31 147 GLY A CA 1
ATOM 1171 C C . GLY A 1 147 ? -7.497 2.521 8.777 1.00 98.31 147 GLY A C 1
ATOM 1172 O O . GLY A 1 147 ? -6.592 2.277 7.980 1.00 98.31 147 GLY A O 1
ATOM 1173 N N . ALA A 1 148 ? -7.554 1.951 9.986 1.00 98.44 148 ALA A N 1
ATOM 1174 C CA . ALA A 1 148 ? -6.570 0.976 10.454 1.00 98.44 148 ALA A CA 1
ATOM 1175 C C . ALA A 1 148 ? -6.633 -0.306 9.623 1.00 98.44 148 ALA A C 1
ATOM 1177 O O . ALA A 1 148 ? -5.600 -0.803 9.175 1.00 98.44 148 ALA A O 1
ATOM 1178 N N . ILE A 1 149 ? -7.839 -0.811 9.364 1.00 98.75 149 ILE A N 1
ATOM 1179 C CA . ILE A 1 149 ? -8.057 -1.988 8.523 1.00 98.75 149 ILE A CA 1
ATOM 1180 C C . ILE A 1 149 ? -7.467 -1.764 7.130 1.00 98.75 149 ILE A C 1
ATOM 1182 O O . ILE A 1 149 ? -6.692 -2.598 6.662 1.00 98.75 149 ILE A O 1
ATOM 1186 N N . ASP A 1 150 ? -7.769 -0.638 6.485 1.00 98.69 150 ASP A N 1
ATOM 1187 C CA . ASP A 1 150 ? -7.280 -0.351 5.135 1.00 98.69 150 ASP A CA 1
ATOM 1188 C C . ASP A 1 150 ? -5.754 -0.169 5.103 1.00 98.69 150 ASP A C 1
ATOM 1190 O O . ASP A 1 150 ? -5.076 -0.753 4.256 1.00 98.69 150 ASP A O 1
ATOM 1194 N N . ALA A 1 151 ? -5.187 0.561 6.070 1.00 98.06 151 ALA A N 1
ATOM 1195 C CA . ALA A 1 151 ? -3.745 0.777 6.154 1.00 98.06 151 ALA A CA 1
ATOM 1196 C C . ALA A 1 151 ? -2.977 -0.537 6.364 1.00 98.06 151 ALA A C 1
ATOM 1198 O O . ALA A 1 151 ? -1.976 -0.788 5.690 1.00 98.06 151 ALA A O 1
ATOM 1199 N N . MET A 1 152 ? -3.450 -1.406 7.264 1.00 98.25 152 MET A N 1
ATOM 1200 C CA . MET A 1 152 ? -2.806 -2.698 7.520 1.00 98.25 152 MET A CA 1
ATOM 1201 C C . MET A 1 152 ? -3.014 -3.677 6.359 1.00 98.25 152 MET A C 1
ATOM 1203 O O . MET A 1 152 ? -2.111 -4.453 6.043 1.00 98.25 152 MET A O 1
ATOM 1207 N N . THR A 1 153 ? -4.161 -3.605 5.678 1.00 98.75 153 THR A N 1
ATOM 1208 C CA . THR A 1 153 ? -4.398 -4.344 4.429 1.00 98.75 153 THR A CA 1
ATOM 1209 C C . THR A 1 153 ? -3.380 -3.944 3.369 1.00 98.75 153 THR A C 1
ATOM 1211 O O . THR A 1 153 ? -2.792 -4.826 2.746 1.00 98.75 153 THR A O 1
ATOM 1214 N N . MET A 1 154 ? -3.098 -2.644 3.217 1.00 98.44 154 MET A N 1
ATOM 1215 C CA . MET A 1 154 ? -2.079 -2.154 2.287 1.00 98.44 154 MET A CA 1
ATOM 1216 C C . MET A 1 154 ? -0.683 -2.687 2.621 1.00 98.44 154 MET A C 1
ATOM 1218 O O . MET A 1 154 ? 0.016 -3.160 1.726 1.00 98.44 154 MET A O 1
ATOM 1222 N N . CYS A 1 155 ? -0.291 -2.695 3.901 1.00 98.06 155 CYS A N 1
ATOM 1223 C CA . CYS A 1 155 ? 0.988 -3.270 4.330 1.00 98.06 155 CYS A CA 1
ATOM 1224 C C . CYS A 1 155 ? 1.145 -4.731 3.878 1.00 98.06 155 CYS A C 1
ATOM 1226 O O . CYS A 1 155 ? 2.186 -5.106 3.336 1.00 98.06 155 CYS A O 1
ATOM 1228 N N . ILE A 1 156 ? 0.112 -5.556 4.085 1.00 98.56 156 ILE A N 1
ATOM 1229 C CA . ILE A 1 156 ? 0.127 -6.973 3.691 1.00 98.56 156 ILE A CA 1
ATOM 1230 C C . ILE A 1 156 ? 0.080 -7.111 2.165 1.00 98.56 156 ILE A C 1
ATOM 1232 O O . ILE A 1 156 ? 0.797 -7.938 1.601 1.00 98.56 156 ILE A O 1
ATOM 1236 N N . HIS A 1 157 ? -0.734 -6.295 1.493 1.00 98.50 157 HIS A N 1
ATOM 1237 C CA . HIS A 1 157 ? -0.876 -6.289 0.041 1.00 98.50 157 HIS A CA 1
ATOM 1238 C C . HIS A 1 157 ? 0.457 -6.001 -0.666 1.00 98.50 157 HIS A C 1
ATOM 1240 O O . HIS A 1 157 ? 0.849 -6.771 -1.544 1.00 98.50 157 HIS A O 1
ATOM 1246 N N . ILE A 1 158 ? 1.185 -4.959 -0.248 1.00 97.44 158 ILE A N 1
ATOM 1247 C CA . ILE A 1 158 ? 2.510 -4.637 -0.799 1.00 97.44 158 ILE A CA 1
ATOM 1248 C C . ILE A 1 158 ? 3.474 -5.809 -0.577 1.00 97.44 158 ILE A C 1
ATOM 1250 O O . ILE A 1 158 ? 4.146 -6.247 -1.510 1.00 97.44 158 ILE A O 1
ATOM 1254 N N . ALA A 1 159 ? 3.523 -6.333 0.652 1.00 97.12 159 ALA A N 1
ATOM 1255 C CA . ALA A 1 159 ? 4.505 -7.336 1.054 1.00 97.12 159 ALA A CA 1
ATOM 1256 C C . ALA A 1 159 ? 4.317 -8.709 0.386 1.00 97.12 159 ALA A C 1
ATOM 1258 O O . ALA A 1 159 ? 5.285 -9.456 0.268 1.00 97.12 159 ALA A O 1
ATOM 1259 N N . ALA A 1 160 ? 3.095 -9.061 -0.027 1.00 95.00 160 ALA A N 1
ATOM 1260 C CA . ALA A 1 160 ? 2.795 -10.386 -0.564 1.00 95.00 160 ALA A CA 1
ATOM 1261 C C . ALA A 1 160 ? 2.221 -10.349 -1.993 1.00 95.00 160 ALA A C 1
ATOM 1263 O O . ALA A 1 160 ? 2.992 -10.572 -2.933 1.00 95.00 160 ALA A O 1
ATOM 1264 N N . PRO A 1 161 ? 0.914 -10.111 -2.219 1.00 97.44 161 PRO A N 1
ATOM 1265 C CA . PRO A 1 161 ? 0.334 -10.264 -3.549 1.00 97.44 161 PRO A CA 1
ATOM 1266 C C . PRO A 1 161 ? 0.896 -9.268 -4.563 1.00 97.44 161 PRO A C 1
ATOM 1268 O O . PRO A 1 161 ? 1.152 -9.671 -5.695 1.00 97.44 161 PRO A O 1
ATOM 1271 N N . GLN A 1 162 ? 1.154 -8.016 -4.171 1.00 97.81 162 GLN A N 1
ATOM 1272 C CA . GLN A 1 162 ? 1.700 -7.026 -5.095 1.00 97.81 162 GLN A CA 1
ATOM 1273 C C . GLN A 1 162 ? 3.127 -7.365 -5.503 1.00 97.81 162 GLN A C 1
ATOM 1275 O O . GLN A 1 162 ? 3.417 -7.441 -6.694 1.00 97.81 162 GLN A O 1
ATOM 1280 N N . HIS A 1 163 ? 4.000 -7.629 -4.524 1.00 96.56 163 HIS A N 1
ATOM 1281 C CA . HIS A 1 163 ? 5.367 -8.066 -4.792 1.00 96.56 163 HIS A CA 1
ATOM 1282 C C . HIS A 1 163 ? 5.383 -9.304 -5.698 1.00 96.56 163 HIS A C 1
ATOM 1284 O O . HIS A 1 163 ? 6.085 -9.326 -6.702 1.00 96.56 163 HIS A O 1
ATOM 1290 N N . THR A 1 164 ? 4.551 -10.307 -5.404 1.00 97.00 164 THR A N 1
ATOM 1291 C CA . THR A 1 164 ? 4.455 -11.527 -6.223 1.00 97.00 164 THR A CA 1
ATOM 1292 C C . THR A 1 164 ? 4.025 -11.216 -7.656 1.00 97.00 164 THR A C 1
ATOM 1294 O O . THR A 1 164 ? 4.640 -11.723 -8.592 1.00 97.00 164 THR A O 1
ATOM 1297 N N . ALA A 1 165 ? 3.014 -10.360 -7.842 1.00 97.56 165 ALA A N 1
ATOM 1298 C CA . ALA A 1 165 ? 2.491 -10.008 -9.160 1.00 97.56 165 ALA A CA 1
ATOM 1299 C C . ALA A 1 165 ? 3.547 -9.355 -10.067 1.00 97.56 165 ALA A C 1
ATOM 1301 O O . ALA A 1 165 ? 3.563 -9.626 -11.266 1.00 97.56 165 ALA A O 1
ATOM 1302 N N . VAL A 1 166 ? 4.445 -8.541 -9.502 1.00 96.62 166 VAL A N 1
ATOM 1303 C CA . VAL A 1 166 ? 5.495 -7.841 -10.266 1.00 96.62 166 VAL A CA 1
ATOM 1304 C C . VAL A 1 166 ? 6.837 -8.582 -10.312 1.00 96.62 166 VAL A C 1
ATOM 1306 O O . VAL A 1 166 ? 7.723 -8.178 -11.060 1.00 96.62 166 VAL A O 1
ATOM 1309 N N . ASN A 1 167 ? 7.003 -9.659 -9.535 1.00 95.81 167 ASN A N 1
ATOM 1310 C CA . ASN A 1 167 ? 8.270 -10.387 -9.403 1.00 95.81 167 ASN A CA 1
ATOM 1311 C C . ASN A 1 167 ? 8.234 -11.804 -10.004 1.00 95.81 167 ASN A C 1
ATOM 1313 O O . ASN A 1 167 ? 9.175 -12.197 -10.686 1.00 95.81 167 ASN A O 1
ATOM 1317 N N . TYR A 1 168 ? 7.154 -12.569 -9.808 1.00 96.88 168 TYR A N 1
ATOM 1318 C CA . TYR A 1 168 ? 7.148 -14.017 -10.077 1.00 96.88 168 TYR A CA 1
ATOM 1319 C C . TYR A 1 168 ? 7.405 -14.387 -11.547 1.00 96.88 168 TYR A C 1
ATOM 1321 O O . TYR A 1 168 ? 8.111 -15.350 -11.830 1.00 96.88 168 TYR A O 1
ATOM 1329 N N . LEU A 1 169 ? 6.864 -13.610 -12.491 1.00 96.81 169 LEU A N 1
ATOM 1330 C CA . LEU A 1 169 ? 7.039 -13.841 -13.930 1.00 96.81 169 LEU A CA 1
ATOM 1331 C C . LEU A 1 169 ? 8.161 -13.000 -14.554 1.00 96.81 169 LEU A C 1
ATOM 1333 O O . LEU A 1 169 ? 8.262 -12.959 -15.778 1.00 96.81 169 LEU A O 1
ATOM 1337 N N . GLN A 1 170 ? 9.017 -12.349 -13.754 1.00 95.19 170 GLN A N 1
ATOM 1338 C CA . GLN A 1 170 ? 10.139 -11.575 -14.301 1.00 95.19 170 GLN A CA 1
ATOM 1339 C C . GLN A 1 170 ? 11.021 -12.431 -15.205 1.00 95.19 170 GLN A C 1
ATOM 1341 O O . GLN A 1 170 ? 11.364 -11.982 -16.288 1.00 95.19 170 GLN A O 1
ATOM 1346 N N . GLN A 1 171 ? 11.304 -13.680 -14.825 1.00 94.94 171 GLN A N 1
ATOM 1347 C CA . GLN A 1 171 ? 12.049 -14.592 -15.691 1.00 94.94 171 GLN A CA 1
ATOM 1348 C C . GLN A 1 171 ? 11.337 -14.790 -17.036 1.00 94.94 171 GLN A C 1
ATOM 1350 O O . GLN A 1 171 ? 11.918 -14.533 -18.074 1.00 94.94 171 GLN A O 1
ATOM 1355 N N . TYR A 1 172 ? 10.054 -15.155 -17.033 1.00 97.00 172 TYR A N 1
ATOM 1356 C CA . TYR A 1 172 ? 9.307 -15.410 -18.269 1.00 97.00 172 TYR A CA 1
ATOM 1357 C C . TYR A 1 172 ? 9.262 -14.208 -19.233 1.00 97.00 172 TYR A C 1
ATOM 1359 O O . TYR A 1 172 ? 9.272 -14.403 -20.444 1.00 97.00 172 TYR A O 1
ATOM 1367 N N . TYR A 1 173 ? 9.189 -12.977 -18.716 1.00 96.19 173 TYR A N 1
ATOM 1368 C CA . TYR A 1 173 ? 9.079 -11.771 -19.548 1.00 96.19 173 TYR A CA 1
ATOM 1369 C C . TYR A 1 173 ? 10.412 -11.075 -19.854 1.00 96.19 173 TYR A C 1
ATOM 1371 O O . TYR A 1 173 ? 10.452 -10.254 -20.768 1.00 96.19 173 TYR A O 1
ATOM 1379 N N . MET A 1 174 ? 11.467 -11.326 -19.074 1.00 91.69 174 MET A N 1
ATOM 1380 C CA . MET A 1 174 ? 12.729 -10.569 -19.127 1.00 91.69 174 MET A CA 1
ATOM 1381 C C . MET A 1 174 ? 13.963 -11.437 -19.424 1.00 91.69 174 MET A C 1
ATOM 1383 O O . MET A 1 174 ? 15.077 -10.914 -19.387 1.00 91.69 174 MET A O 1
ATOM 1387 N N . THR A 1 175 ? 13.791 -12.733 -19.711 1.00 84.38 175 THR A N 1
ATOM 1388 C CA . THR A 1 175 ? 14.843 -13.624 -20.241 1.00 84.38 175 THR A CA 1
ATOM 1389 C C . THR A 1 175 ? 14.443 -14.170 -21.595 1.00 84.38 175 THR A C 1
ATOM 1391 O O . THR A 1 175 ? 15.308 -14.193 -22.494 1.00 84.38 175 THR A O 1
#

pLDDT: mean 95.66, std 3.18, range [84.38, 98.81]

Foldseek 3Di:
DDLLCVLQVVLCVCVVVVVVCCVVDCLPPPDCVVDPDHSVVVVVVVVVCQQPDALVCPQLQNVCVVVVNHPVCCVPPPVNVPVPVSPVLVVVLVVLLVVLLVSLCVVPVVWLQSQQVDVVLQVVQCQCCDPVHVVHVNRDRRRGSSSVSSNSSSSSSVSPVVCCVVPVCCVVVPD

Secondary structure (DSSP, 8-state):
--HHHHHHGGGGTTHHHHHHHIIIIIIIIIIHHHSSS-HHHHHHHHHHHHHH--TTTTSHHHHHHHTT--GGGTTT-GGGTT-HHHHHHHHHHHHHHHHHHHHHHHH-TTHHHHHHT-HHHHHHHHHHHSTTTT--TTSPP--SHHHHHHHHHHHHHIIIIIHHHHHTTHHHHH-